Protein AF-A0A2W1EZC0-F1 (afdb_monomer)

Structure (mmCIF, N/CA/C/O backbone):
data_AF-A0A2W1EZC0-F1
#
_entry.id   AF-A0A2W1EZC0-F1
#
loop_
_atom_site.group_PDB
_atom_site.id
_atom_site.type_symbol
_atom_site.label_atom_id
_atom_site.label_alt_id
_atom_site.label_comp_id
_atom_site.label_asym_id
_atom_site.label_entity_id
_atom_site.label_seq_id
_atom_site.pdbx_PDB_ins_code
_atom_site.Cartn_x
_atom_site.Cartn_y
_atom_site.Cartn_z
_atom_site.occupancy
_atom_site.B_iso_or_equiv
_atom_site.auth_seq_id
_atom_site.auth_comp_id
_atom_site.auth_asym_id
_atom_site.auth_atom_id
_atom_site.pdbx_PDB_model_num
ATOM 1 N N . MET A 1 1 ? 3.014 -3.487 36.421 1.00 43.81 1 MET A N 1
ATOM 2 C CA . MET A 1 1 ? 2.808 -4.160 35.120 1.00 43.81 1 MET A CA 1
ATOM 3 C C . MET A 1 1 ? 3.399 -3.249 34.059 1.00 43.81 1 MET A C 1
ATOM 5 O O . MET A 1 1 ? 2.856 -2.177 33.832 1.00 43.81 1 MET A O 1
ATOM 9 N N . SER A 1 2 ? 4.575 -3.589 33.535 1.00 44.00 2 SER A N 1
ATOM 10 C CA . SER A 1 2 ? 5.331 -2.727 32.620 1.00 44.00 2 SER A CA 1
ATOM 11 C C . SER A 1 2 ? 4.785 -2.866 31.203 1.00 44.00 2 SER A C 1
ATOM 13 O O . SER A 1 2 ? 4.915 -3.921 30.587 1.00 44.00 2 SER A O 1
ATOM 15 N N . SER A 1 3 ? 4.152 -1.811 30.695 1.00 49.56 3 SER A N 1
ATOM 16 C CA . SER A 1 3 ? 3.693 -1.729 29.310 1.00 49.56 3 SER A CA 1
ATOM 17 C C . SER A 1 3 ? 4.902 -1.569 28.389 1.00 49.56 3 SER A C 1
ATOM 19 O O . SER A 1 3 ? 5.465 -0.482 28.273 1.00 49.56 3 SER A O 1
ATOM 21 N N . ALA A 1 4 ? 5.329 -2.660 27.755 1.00 53.84 4 ALA A N 1
ATOM 22 C CA . ALA A 1 4 ? 6.331 -2.616 26.700 1.00 53.84 4 ALA A CA 1
ATOM 23 C C . ALA A 1 4 ? 5.725 -1.919 25.471 1.00 53.84 4 ALA A C 1
ATOM 25 O O . ALA A 1 4 ? 4.891 -2.488 24.767 1.00 53.84 4 ALA A O 1
ATOM 26 N N . SER A 1 5 ? 6.118 -0.665 25.244 1.00 57.50 5 SER A N 1
ATOM 27 C CA . SER A 1 5 ? 5.831 0.050 24.001 1.00 57.50 5 SER A CA 1
ATOM 28 C C . SER A 1 5 ? 6.547 -0.670 22.858 1.00 57.50 5 SER A C 1
ATOM 30 O O . SER A 1 5 ? 7.768 -0.830 22.892 1.00 57.50 5 SER A O 1
ATOM 32 N N . ALA A 1 6 ? 5.788 -1.160 21.878 1.00 62.34 6 ALA A N 1
ATOM 33 C CA . ALA A 1 6 ? 6.354 -1.780 20.688 1.00 62.34 6 ALA A CA 1
ATOM 34 C C . ALA A 1 6 ? 7.200 -0.743 19.921 1.00 62.34 6 ALA A C 1
ATOM 36 O O . ALA A 1 6 ? 6.764 0.403 19.779 1.00 62.34 6 ALA A O 1
ATOM 37 N N . PRO A 1 7 ? 8.394 -1.106 19.420 1.00 60.81 7 PRO A N 1
ATOM 38 C CA . PRO A 1 7 ? 9.207 -0.182 18.643 1.00 60.81 7 PRO A CA 1
ATOM 39 C C . PRO A 1 7 ? 8.463 0.208 17.352 1.00 60.81 7 PRO A C 1
ATOM 41 O O . PRO A 1 7 ? 7.798 -0.647 16.755 1.00 60.81 7 PRO A O 1
ATOM 44 N N . PRO A 1 8 ? 8.561 1.471 16.892 1.00 61.19 8 PRO A N 1
ATOM 45 C CA . PRO A 1 8 ? 8.001 1.855 15.604 1.00 61.19 8 PRO A CA 1
ATOM 46 C C . PRO A 1 8 ? 8.673 1.028 14.493 1.00 61.19 8 PRO A C 1
ATOM 48 O O . PRO A 1 8 ? 9.894 0.838 14.529 1.00 61.19 8 PRO A O 1
ATOM 51 N N . PRO A 1 9 ? 7.913 0.510 13.510 1.00 54.91 9 PRO A N 1
ATOM 52 C CA . PRO A 1 9 ? 8.495 -0.252 12.417 1.00 54.91 9 PRO A CA 1
ATOM 53 C C . PRO A 1 9 ? 9.412 0.662 11.604 1.00 54.91 9 PRO A C 1
ATOM 55 O O . PRO A 1 9 ? 9.029 1.764 11.212 1.00 54.91 9 PRO A O 1
ATOM 58 N N . ALA A 1 10 ? 10.639 0.198 11.372 1.00 56.44 10 ALA A N 1
ATOM 59 C CA . ALA A 1 10 ? 11.629 0.911 10.583 1.00 56.44 10 ALA A CA 1
ATOM 60 C C . ALA A 1 10 ? 11.060 1.230 9.193 1.00 56.44 10 ALA A C 1
ATOM 62 O O . ALA A 1 10 ? 10.743 0.325 8.417 1.00 56.44 10 ALA A O 1
ATOM 63 N N . SER A 1 11 ? 10.947 2.521 8.875 1.00 58.59 11 SER A N 1
ATOM 64 C CA . SER A 1 11 ? 10.698 2.988 7.514 1.00 58.59 11 SER A CA 1
ATOM 65 C C . SER A 1 11 ? 11.720 2.340 6.575 1.00 58.59 11 SER A C 1
ATOM 67 O O . SER A 1 11 ? 12.903 2.289 6.929 1.00 58.59 11 SER A O 1
ATOM 69 N N . PRO A 1 12 ? 11.319 1.845 5.389 1.00 55.72 12 PRO A N 1
ATOM 70 C CA . PRO A 1 12 ? 12.275 1.296 4.442 1.00 55.72 12 PRO A CA 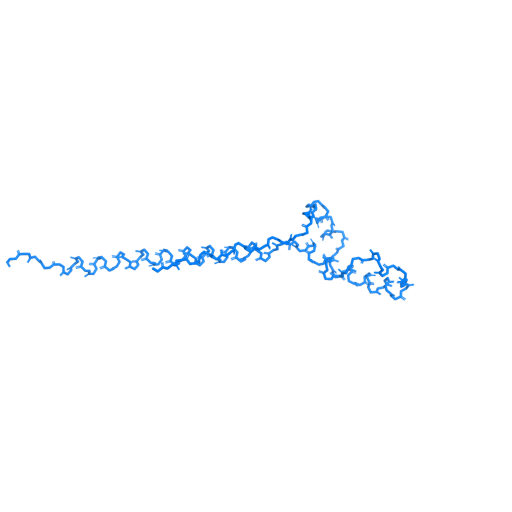1
ATOM 71 C C . PRO A 1 12 ? 13.301 2.385 4.127 1.00 55.72 12 PRO A C 1
ATOM 73 O O . PRO A 1 12 ? 12.963 3.441 3.601 1.00 55.72 12 PRO A O 1
ATOM 76 N N . SER A 1 13 ? 14.557 2.123 4.479 1.00 53.59 13 SER A N 1
ATOM 77 C CA . SER A 1 13 ? 15.722 3.012 4.399 1.00 53.59 13 SER A CA 1
ATOM 78 C C . SER A 1 13 ? 16.178 3.318 2.961 1.00 53.59 13 SER A C 1
ATOM 80 O O . SER A 1 13 ? 17.354 3.559 2.690 1.00 53.59 13 SER A O 1
ATOM 82 N N . GLY A 1 14 ? 15.247 3.304 2.008 1.00 60.06 14 GLY A N 1
ATOM 83 C CA . GLY A 1 14 ? 15.461 3.751 0.642 1.00 60.06 14 GLY A CA 1
ATOM 84 C C . GLY A 1 14 ? 15.124 5.230 0.515 1.00 60.06 14 GLY A C 1
ATOM 85 O O . GLY A 1 14 ? 14.132 5.693 1.074 1.00 60.06 14 GLY A O 1
ATOM 86 N N . LYS A 1 15 ? 15.936 5.970 -0.248 1.00 66.50 15 LYS A N 1
ATOM 87 C CA . LYS A 1 15 ? 15.627 7.353 -0.638 1.00 66.50 15 LYS A CA 1
ATOM 88 C C . LYS A 1 15 ? 14.167 7.428 -1.113 1.00 66.50 15 LYS A C 1
ATOM 90 O O . LYS A 1 15 ? 13.782 6.575 -1.922 1.00 66.50 15 LYS A O 1
ATOM 95 N N . PRO A 1 16 ? 13.365 8.396 -0.634 1.00 63.03 16 PRO A N 1
ATOM 96 C CA . PRO A 1 16 ? 11.996 8.560 -1.099 1.00 63.03 16 PRO A CA 1
ATOM 97 C C . PRO A 1 16 ? 12.030 8.722 -2.618 1.00 63.03 16 PRO A C 1
ATOM 99 O O . PRO A 1 16 ? 12.666 9.630 -3.147 1.00 63.03 16 PRO A O 1
ATOM 102 N N . ILE A 1 17 ? 11.428 7.764 -3.320 1.00 68.25 17 ILE A N 1
ATOM 103 C CA . ILE A 1 17 ? 11.318 7.815 -4.775 1.00 68.25 17 ILE A CA 1
ATOM 104 C C . ILE A 1 17 ? 10.342 8.934 -5.113 1.00 68.25 17 ILE A C 1
ATOM 106 O O . ILE A 1 17 ? 9.252 8.984 -4.541 1.00 68.25 17 ILE A O 1
ATOM 110 N N . ASP A 1 18 ? 10.747 9.796 -6.040 1.00 78.06 18 ASP A N 1
ATOM 111 C CA . ASP A 1 18 ? 9.955 10.929 -6.500 1.00 78.06 18 ASP A CA 1
ATOM 112 C C . ASP A 1 18 ? 8.548 10.461 -6.942 1.00 78.06 18 ASP A C 1
ATOM 114 O O . ASP A 1 18 ? 8.437 9.534 -7.758 1.00 78.06 18 ASP A O 1
ATOM 118 N N . PRO A 1 19 ? 7.459 11.037 -6.395 1.00 75.06 19 PRO A N 1
ATOM 119 C CA . PRO A 1 19 ? 6.093 10.669 -6.761 1.00 75.06 19 PRO A CA 1
ATOM 120 C C . PRO A 1 19 ? 5.801 10.842 -8.256 1.00 75.06 19 PRO A C 1
ATOM 122 O O . PRO A 1 19 ? 5.036 10.048 -8.810 1.00 75.06 19 PRO A O 1
ATOM 125 N N . ILE A 1 20 ? 6.426 11.818 -8.926 1.00 75.06 20 ILE A N 1
ATOM 126 C CA . ILE A 1 20 ? 6.255 12.019 -10.372 1.00 75.06 20 ILE A CA 1
ATOM 127 C C . ILE A 1 20 ? 6.897 10.862 -11.133 1.00 75.06 20 ILE A C 1
ATOM 129 O O . ILE A 1 20 ? 6.266 10.284 -12.015 1.00 75.06 20 ILE A O 1
ATOM 133 N N . LEU A 1 21 ? 8.111 10.465 -10.744 1.00 74.44 21 LEU A N 1
ATOM 134 C CA . LEU A 1 21 ? 8.798 9.318 -11.333 1.00 74.44 21 LEU A CA 1
ATOM 135 C C . LEU A 1 21 ? 8.017 8.022 -11.096 1.00 74.44 21 LEU A C 1
ATOM 137 O O . LEU A 1 21 ? 7.872 7.221 -12.012 1.00 74.44 21 LEU A O 1
ATOM 141 N N . ARG A 1 22 ? 7.446 7.825 -9.904 1.00 71.25 22 ARG A N 1
ATOM 142 C CA . ARG A 1 22 ? 6.584 6.667 -9.621 1.00 71.25 22 ARG A CA 1
ATOM 143 C C . ARG A 1 22 ? 5.337 6.649 -10.508 1.00 71.25 22 ARG A C 1
ATOM 145 O O . ARG A 1 22 ? 5.017 5.600 -11.063 1.00 71.25 22 ARG A O 1
ATOM 152 N N . ASN A 1 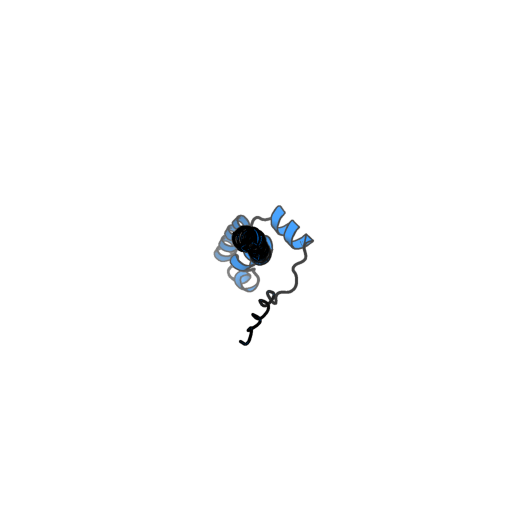23 ? 4.646 7.781 -10.649 1.00 78.12 23 ASN A N 1
ATOM 153 C CA . ASN A 1 23 ? 3.471 7.879 -11.515 1.00 78.12 23 ASN A CA 1
ATOM 154 C C . ASN A 1 23 ? 3.845 7.658 -12.980 1.00 78.12 23 ASN A C 1
ATOM 156 O O . ASN A 1 23 ? 3.196 6.868 -13.658 1.00 78.12 23 ASN A O 1
ATOM 160 N N . ALA A 1 24 ? 4.924 8.279 -13.452 1.00 77.31 24 ALA A N 1
ATOM 161 C CA . ALA A 1 24 ? 5.435 8.066 -14.798 1.00 77.31 24 ALA A CA 1
ATOM 162 C C . ALA A 1 24 ? 5.751 6.585 -15.036 1.00 77.31 24 ALA A C 1
ATOM 164 O O . ALA A 1 24 ? 5.290 6.030 -16.025 1.00 77.31 24 ALA A O 1
ATOM 165 N N . LEU A 1 25 ? 6.439 5.907 -14.111 1.00 73.06 25 LEU A N 1
ATOM 166 C CA . LEU A 1 25 ? 6.687 4.465 -14.210 1.00 73.06 25 LEU A CA 1
ATOM 167 C C . LEU A 1 25 ? 5.379 3.668 -14.257 1.00 73.06 25 LEU A C 1
ATOM 169 O O . LEU A 1 25 ? 5.237 2.800 -15.107 1.00 73.06 25 LEU A O 1
ATOM 173 N N . ARG A 1 26 ? 4.397 3.996 -13.410 1.00 72.94 26 ARG A N 1
ATOM 174 C CA . ARG A 1 26 ? 3.092 3.318 -13.386 1.00 72.94 26 ARG A CA 1
ATOM 175 C C . ARG A 1 26 ? 2.310 3.462 -14.697 1.00 72.94 26 ARG A C 1
ATOM 177 O O . ARG A 1 26 ? 1.602 2.527 -15.059 1.00 72.94 26 ARG A O 1
ATOM 184 N N . TYR A 1 27 ? 2.424 4.602 -15.379 1.00 75.38 27 TYR A N 1
ATOM 185 C CA . TYR A 1 27 ? 1.673 4.889 -16.607 1.00 75.38 27 TYR A CA 1
ATOM 186 C C . TYR A 1 27 ? 2.438 4.593 -17.904 1.00 75.38 27 TYR A C 1
ATOM 188 O O . TYR A 1 27 ? 1.799 4.366 -18.925 1.00 75.38 27 TYR A O 1
ATOM 196 N N . THR A 1 28 ? 3.775 4.587 -17.892 1.00 81.69 28 THR A N 1
ATOM 197 C CA . THR A 1 28 ? 4.590 4.356 -19.101 1.00 81.69 28 THR A CA 1
ATOM 198 C C . THR A 1 28 ? 4.985 2.898 -19.295 1.00 81.69 28 THR A C 1
ATOM 200 O O . THR A 1 28 ? 5.003 2.442 -20.433 1.00 81.69 28 THR A O 1
ATOM 203 N N . ILE A 1 29 ? 5.308 2.168 -18.218 1.00 78.75 29 ILE A N 1
ATOM 204 C CA . ILE A 1 29 ? 5.703 0.754 -18.280 1.00 78.75 29 ILE A CA 1
ATOM 205 C C . ILE A 1 29 ? 5.168 0.018 -17.051 1.00 78.75 29 ILE A C 1
ATOM 207 O O . ILE A 1 29 ? 5.665 0.174 -15.927 1.00 78.75 29 ILE A O 1
ATOM 211 N N . SER A 1 30 ? 4.208 -0.877 -17.279 1.00 80.06 30 SER A N 1
ATOM 212 C CA . SER A 1 30 ? 3.690 -1.750 -16.229 1.00 80.06 30 SER A CA 1
ATOM 213 C C . SER A 1 30 ? 4.787 -2.677 -15.686 1.00 80.06 30 SER A C 1
ATOM 215 O O . SER A 1 30 ? 5.693 -3.104 -16.404 1.00 80.06 30 SER A O 1
ATOM 217 N N . ALA A 1 31 ? 4.701 -3.064 -14.410 1.00 79.88 31 ALA A N 1
ATOM 218 C CA . ALA A 1 31 ? 5.676 -3.964 -13.780 1.00 79.88 31 ALA A CA 1
ATOM 219 C C . ALA A 1 31 ? 5.834 -5.303 -14.528 1.00 79.88 31 ALA A C 1
ATOM 221 O O . ALA A 1 31 ? 6.925 -5.879 -14.562 1.00 79.88 31 ALA A O 1
ATOM 222 N N . LYS A 1 32 ? 4.760 -5.783 -15.169 1.00 79.94 32 LYS A N 1
ATOM 223 C CA . LYS A 1 32 ? 4.772 -7.003 -15.993 1.00 79.94 32 LYS A CA 1
ATOM 224 C C . LYS A 1 32 ? 5.523 -6.818 -17.308 1.00 79.94 32 LYS A C 1
ATOM 226 O O . LYS A 1 32 ? 6.274 -7.701 -17.711 1.00 79.94 32 LYS A O 1
ATOM 231 N N . GLU A 1 33 ? 5.377 -5.660 -17.933 1.00 82.56 33 GLU A N 1
ATOM 232 C CA . GLU A 1 33 ? 6.079 -5.315 -19.171 1.00 82.56 33 GLU A CA 1
ATOM 233 C C . GLU A 1 33 ? 7.573 -5.131 -18.905 1.00 82.56 33 GLU A C 1
ATOM 235 O O . GLU A 1 33 ? 8.405 -5.654 -19.648 1.00 82.56 33 GLU A O 1
ATOM 240 N N . TYR A 1 34 ? 7.929 -4.502 -17.779 1.00 84.31 34 TYR A N 1
ATOM 241 C CA . TYR A 1 34 ? 9.321 -4.423 -17.342 1.00 84.31 34 TYR A CA 1
ATOM 242 C C . TYR A 1 34 ? 9.933 -5.808 -17.114 1.00 84.31 34 TYR A C 1
ATOM 244 O O . TYR A 1 34 ? 11.084 -6.042 -17.474 1.00 84.31 34 TYR A O 1
ATOM 252 N N . GLN A 1 35 ? 9.178 -6.745 -16.531 1.00 86.12 35 GLN A N 1
ATOM 253 C CA . GLN A 1 35 ? 9.652 -8.110 -16.313 1.00 86.12 35 GLN A CA 1
ATOM 254 C C . GLN A 1 35 ? 10.009 -8.804 -17.636 1.00 86.12 35 GLN A C 1
ATOM 256 O O . GLN A 1 35 ? 11.071 -9.425 -17.725 1.00 86.12 35 GLN A O 1
ATOM 261 N N . LEU A 1 36 ? 9.160 -8.666 -18.658 1.00 89.31 36 LEU A N 1
ATOM 262 C CA . LEU A 1 36 ? 9.414 -9.212 -19.994 1.00 89.31 36 LEU A CA 1
ATOM 263 C C . LEU A 1 36 ? 10.622 -8.538 -20.654 1.00 89.31 36 LEU A C 1
ATOM 265 O O . LEU A 1 36 ? 11.512 -9.222 -21.159 1.00 89.31 36 LEU A O 1
ATOM 269 N N . LEU A 1 37 ? 10.707 -7.208 -20.580 1.00 87.62 37 LEU A N 1
ATOM 270 C CA . LEU A 1 37 ? 11.840 -6.453 -21.113 1.00 87.62 37 LEU A CA 1
ATOM 271 C C . LEU A 1 37 ? 13.155 -6.841 -20.427 1.00 87.62 37 LEU A C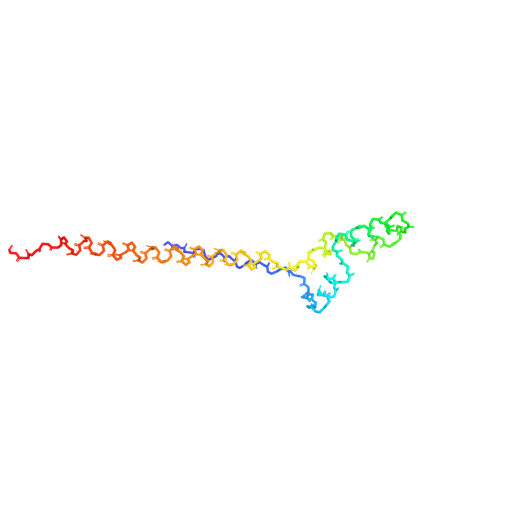 1
ATOM 273 O O . LEU A 1 37 ? 14.178 -7.000 -21.085 1.00 87.62 37 LEU A O 1
ATOM 277 N N . HIS A 1 38 ? 13.136 -7.033 -19.110 1.00 86.69 38 HIS A N 1
ATOM 278 C CA . HIS A 1 38 ? 14.300 -7.455 -18.339 1.00 86.69 38 HIS A CA 1
ATOM 279 C C . HIS A 1 38 ? 14.773 -8.855 -18.751 1.00 86.69 38 HIS A C 1
ATOM 281 O O . HIS A 1 38 ? 15.972 -9.069 -18.929 1.00 86.69 38 HIS A O 1
ATOM 287 N N . GLN A 1 39 ? 13.842 -9.795 -18.950 1.00 87.56 39 GLN A N 1
ATOM 288 C CA . GLN A 1 39 ? 14.156 -11.134 -19.460 1.00 87.56 39 GLN A CA 1
ATOM 289 C C . GLN A 1 39 ? 14.751 -11.075 -20.871 1.00 87.56 39 GLN A C 1
ATOM 291 O O . GLN A 1 39 ? 15.766 -11.718 -21.133 1.00 87.56 39 GLN A O 1
ATOM 296 N N . TYR A 1 40 ? 14.178 -10.248 -21.743 1.00 88.62 40 TYR A N 1
ATOM 297 C CA . TYR A 1 40 ? 14.671 -10.047 -23.102 1.00 88.62 40 TYR A CA 1
ATOM 298 C C . TYR A 1 40 ? 16.059 -9.379 -23.148 1.00 88.62 40 TYR A C 1
ATOM 300 O O . TYR A 1 40 ? 16.930 -9.752 -23.937 1.00 88.62 40 TYR A O 1
ATOM 308 N N . LEU A 1 41 ? 16.312 -8.410 -22.265 1.00 87.31 41 LEU A N 1
ATOM 309 C CA . LEU A 1 41 ? 17.623 -7.775 -22.130 1.00 87.31 41 LEU A CA 1
ATOM 310 C C . LEU A 1 41 ? 18.675 -8.758 -21.613 1.00 87.31 41 LEU A C 1
ATOM 312 O O . LEU A 1 41 ? 19.804 -8.744 -22.096 1.00 87.31 41 LEU A O 1
ATOM 316 N N . LEU A 1 42 ? 18.314 -9.637 -20.678 1.00 85.69 42 LEU A N 1
ATOM 317 C CA . LEU A 1 42 ? 19.201 -10.695 -20.195 1.00 85.69 42 LEU A CA 1
ATOM 318 C C . LEU A 1 42 ? 19.547 -11.705 -21.291 1.00 85.69 42 LEU A C 1
ATOM 320 O O . LEU A 1 42 ? 20.702 -12.124 -21.367 1.00 85.69 42 LEU A O 1
ATOM 324 N N . SER A 1 43 ? 18.578 -12.080 -22.131 1.00 87.00 43 SER A N 1
ATOM 325 C CA . SER A 1 43 ? 18.808 -13.041 -23.213 1.00 87.00 43 SER A CA 1
ATOM 326 C C . SER A 1 43 ? 19.656 -12.460 -24.344 1.00 87.00 43 SER A C 1
ATOM 328 O O . SER A 1 43 ? 20.415 -13.195 -24.967 1.00 87.00 43 SER A O 1
ATOM 330 N N . ARG A 1 44 ? 19.544 -11.152 -24.618 1.00 86.25 44 ARG A N 1
ATOM 331 C CA . ARG A 1 44 ? 20.210 -10.511 -25.764 1.00 86.25 44 ARG A CA 1
ATOM 332 C C . ARG A 1 44 ? 21.498 -9.762 -25.408 1.00 86.25 44 ARG A C 1
ATOM 334 O O . ARG A 1 44 ? 22.382 -9.653 -26.250 1.00 86.25 44 ARG A O 1
ATOM 341 N N . ALA A 1 45 ? 21.619 -9.238 -24.189 1.00 83.56 45 ALA A N 1
ATOM 342 C CA . ALA A 1 45 ? 22.737 -8.395 -23.769 1.00 83.56 45 ALA A CA 1
ATOM 343 C C . ALA A 1 45 ? 23.117 -8.634 -22.289 1.00 83.56 45 ALA A C 1
ATOM 345 O O . ALA A 1 45 ? 22.767 -7.839 -21.407 1.00 83.56 45 ALA A O 1
ATOM 346 N N . PRO A 1 46 ? 23.913 -9.678 -21.982 1.00 77.00 46 PRO A N 1
ATOM 347 C CA . PRO A 1 46 ? 24.272 -10.024 -20.602 1.00 77.00 46 PRO A CA 1
ATOM 348 C C . PRO A 1 46 ? 25.109 -8.943 -19.893 1.00 77.00 46 PRO A C 1
ATOM 350 O O . PRO A 1 46 ? 25.128 -8.877 -18.663 1.00 77.00 46 PRO A O 1
ATOM 353 N N . VAL A 1 47 ? 25.754 -8.046 -20.648 1.00 81.62 47 VAL A N 1
ATOM 354 C CA . VAL A 1 47 ? 26.537 -6.910 -20.124 1.00 81.62 47 VAL A CA 1
ATOM 355 C C . VAL A 1 47 ? 25.661 -5.920 -19.336 1.00 81.62 47 VAL A C 1
ATOM 357 O O . VAL A 1 47 ? 26.131 -5.281 -18.394 1.00 81.62 47 VAL A O 1
ATOM 360 N N . VAL A 1 48 ? 24.365 -5.828 -19.654 1.00 77.62 48 VAL A N 1
ATOM 361 C CA . VAL A 1 48 ? 23.431 -4.869 -19.034 1.00 77.62 48 VAL A CA 1
ATOM 362 C C . VAL A 1 48 ? 22.929 -5.345 -17.663 1.00 77.62 48 VAL A C 1
ATOM 364 O O . VAL A 1 48 ? 22.435 -4.540 -16.872 1.00 77.62 48 VAL A O 1
ATOM 367 N N . LYS A 1 49 ? 23.153 -6.619 -17.307 1.00 76.38 49 LYS A N 1
ATOM 368 C CA . LYS A 1 49 ? 22.706 -7.228 -16.040 1.00 76.38 49 LYS A CA 1
ATOM 369 C C . LYS A 1 49 ? 23.153 -6.451 -14.797 1.00 76.38 49 LYS A C 1
ATOM 371 O O . LYS A 1 49 ? 22.420 -6.384 -13.817 1.00 76.38 49 LYS A O 1
ATOM 376 N N . LYS A 1 50 ? 24.344 -5.840 -14.838 1.00 76.38 50 LYS A N 1
ATOM 377 C CA . LYS A 1 50 ? 24.894 -5.055 -13.718 1.00 76.38 50 LYS A CA 1
ATOM 378 C C . LYS A 1 50 ? 24.238 -3.677 -13.554 1.00 76.38 50 LYS A C 1
ATOM 380 O O . LYS A 1 50 ? 24.322 -3.104 -12.474 1.00 76.38 50 LYS A O 1
ATOM 385 N N . ARG A 1 51 ? 23.618 -3.138 -14.610 1.00 78.69 51 ARG A N 1
ATOM 386 C CA . ARG A 1 51 ? 22.995 -1.800 -14.624 1.00 78.69 51 ARG A CA 1
ATOM 387 C C . ARG A 1 51 ? 21.467 -1.847 -14.531 1.00 78.69 51 ARG A C 1
ATOM 389 O O . ARG A 1 51 ? 20.855 -0.848 -14.174 1.00 78.69 51 ARG A O 1
ATOM 396 N N . SER A 1 52 ? 20.846 -2.984 -14.842 1.00 81.94 52 SER A N 1
ATOM 397 C CA . SER A 1 52 ? 19.391 -3.151 -14.784 1.00 81.94 52 SER A CA 1
ATOM 398 C C . SER A 1 52 ? 18.861 -3.261 -13.351 1.00 81.94 52 SER A C 1
ATOM 400 O O . SER A 1 52 ? 19.449 -3.947 -12.513 1.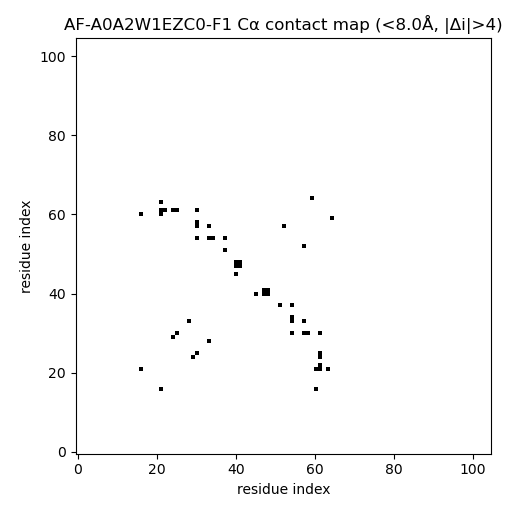00 81.94 52 SER A O 1
ATOM 402 N N . ILE A 1 53 ? 17.699 -2.659 -13.092 1.00 81.88 53 ILE A N 1
ATOM 403 C CA . ILE A 1 53 ? 16.966 -2.823 -11.834 1.00 81.88 53 ILE A CA 1
ATOM 404 C C . ILE A 1 53 ? 16.361 -4.232 -11.797 1.00 81.88 53 ILE A C 1
ATOM 406 O O . ILE A 1 53 ? 15.809 -4.724 -12.776 1.00 81.88 53 ILE A O 1
ATOM 410 N N . HIS A 1 54 ? 16.457 -4.909 -10.655 1.00 84.88 54 HIS A N 1
ATOM 411 C CA . HIS A 1 54 ? 15.824 -6.215 -10.497 1.00 84.88 54 HIS A CA 1
ATOM 412 C C . HIS A 1 54 ? 14.287 -6.071 -10.559 1.00 84.88 54 HIS A C 1
ATOM 414 O O . HIS A 1 54 ? 13.752 -5.194 -9.877 1.00 84.88 54 HIS A O 1
ATOM 420 N N . PRO A 1 55 ? 13.543 -6.941 -11.267 1.00 83.44 55 PRO A N 1
ATOM 421 C CA . PRO A 1 55 ? 12.095 -6.792 -11.457 1.00 83.44 55 PRO A CA 1
ATOM 422 C C . PRO A 1 55 ? 11.308 -6.717 -10.139 1.00 83.44 55 PRO A C 1
ATOM 424 O O . PRO A 1 55 ? 10.402 -5.904 -10.016 1.00 83.44 55 PRO A O 1
ATOM 427 N N . LYS A 1 56 ? 11.715 -7.465 -9.100 1.00 81.06 56 LYS A N 1
ATOM 428 C CA . LYS A 1 56 ? 11.125 -7.336 -7.747 1.00 81.06 56 LYS A CA 1
ATOM 429 C C . LYS A 1 56 ? 11.295 -5.937 -7.135 1.00 81.06 56 LYS A C 1
ATOM 431 O O . LYS A 1 56 ? 10.403 -5.463 -6.443 1.00 81.06 56 LYS A O 1
ATOM 436 N N . ARG A 1 57 ? 12.438 -5.279 -7.372 1.00 80.25 57 ARG A N 1
ATOM 437 C CA . ARG A 1 57 ? 12.660 -3.896 -6.923 1.00 80.25 57 ARG A CA 1
ATOM 438 C C . ARG A 1 57 ? 11.830 -2.919 -7.750 1.00 80.25 57 ARG A C 1
ATOM 440 O O . ARG A 1 57 ? 11.277 -1.997 -7.173 1.00 80.25 57 ARG A O 1
ATOM 447 N N . TYR A 1 58 ? 11.711 -3.138 -9.060 1.00 82.00 58 TYR A N 1
ATOM 448 C CA . TYR A 1 58 ? 10.855 -2.322 -9.925 1.00 82.00 58 TYR A CA 1
ATOM 449 C C . TYR A 1 58 ? 9.383 -2.380 -9.489 1.00 82.00 58 TYR A C 1
ATOM 451 O O . TYR A 1 58 ? 8.755 -1.340 -9.327 1.00 82.00 58 TYR A O 1
ATOM 459 N N . ASP A 1 59 ? 8.861 -3.578 -9.210 1.00 80.56 59 ASP A N 1
ATOM 460 C CA . ASP A 1 59 ? 7.482 -3.768 -8.740 1.00 80.56 59 ASP A CA 1
ATOM 461 C C . ASP A 1 59 ? 7.237 -3.063 -7.393 1.00 80.56 59 ASP A C 1
ATOM 463 O O . ASP A 1 59 ? 6.252 -2.348 -7.228 1.00 80.56 59 ASP A O 1
ATOM 467 N N . ALA A 1 60 ? 8.190 -3.152 -6.457 1.00 77.94 60 ALA A N 1
ATOM 468 C CA . ALA A 1 60 ? 8.119 -2.427 -5.186 1.00 77.94 60 ALA A CA 1
ATOM 469 C C . ALA A 1 60 ? 8.133 -0.894 -5.362 1.00 77.94 60 ALA A C 1
ATOM 471 O O . ALA A 1 60 ? 7.431 -0.175 -4.652 1.00 77.94 60 ALA A O 1
ATOM 472 N N . ILE A 1 61 ? 8.906 -0.378 -6.323 1.00 76.38 61 ILE A N 1
ATOM 473 C CA . ILE A 1 61 ? 8.954 1.055 -6.648 1.00 76.38 61 ILE A CA 1
ATOM 474 C C . ILE A 1 61 ? 7.621 1.522 -7.250 1.00 76.38 61 ILE A C 1
ATOM 476 O O . ILE A 1 61 ? 7.118 2.580 -6.859 1.00 76.38 61 ILE A O 1
ATOM 480 N N . ALA A 1 62 ? 7.063 0.727 -8.169 1.00 76.06 62 ALA A N 1
ATOM 481 C CA . ALA A 1 62 ? 5.831 1.021 -8.896 1.00 76.06 62 ALA A CA 1
ATOM 482 C C . ALA A 1 62 ? 4.576 0.932 -8.008 1.00 76.06 62 ALA A C 1
ATOM 484 O O . ALA A 1 62 ? 3.702 1.795 -8.104 1.00 76.06 62 ALA A O 1
ATOM 485 N N . LYS A 1 63 ? 4.493 -0.069 -7.117 1.00 74.94 63 LYS A N 1
ATOM 486 C CA . LYS A 1 63 ? 3.413 -0.181 -6.118 1.00 74.94 63 LYS A CA 1
ATOM 487 C C . LYS A 1 63 ? 3.521 0.864 -5.012 1.00 74.94 63 LYS A C 1
ATOM 489 O O . LYS A 1 63 ? 2.502 1.369 -4.556 1.00 74.94 63 LYS A O 1
ATOM 494 N N . GLY A 1 64 ? 4.739 1.228 -4.614 1.00 68.69 64 GLY A N 1
ATOM 495 C CA . GLY A 1 64 ? 4.955 2.096 -3.460 1.00 68.69 64 GLY A CA 1
ATOM 496 C C . GLY A 1 64 ? 4.710 1.381 -2.118 1.00 68.69 64 GLY A C 1
ATOM 497 O O . GLY A 1 64 ? 4.445 0.179 -2.092 1.00 68.69 64 GLY A O 1
ATOM 498 N N . PRO A 1 65 ? 4.848 2.097 -0.986 1.00 65.75 65 PRO A N 1
ATOM 499 C CA . PRO A 1 65 ? 4.765 1.537 0.367 1.00 65.75 65 PRO A CA 1
ATOM 500 C C . PRO A 1 65 ? 3.304 1.301 0.798 1.00 65.75 65 PRO A C 1
ATOM 502 O O . PRO A 1 65 ? 2.815 1.928 1.735 1.00 65.75 65 PRO A O 1
ATOM 505 N N . ASP A 1 66 ? 2.582 0.436 0.088 1.00 64.25 66 ASP A N 1
ATOM 506 C CA . ASP A 1 66 ? 1.131 0.272 0.267 1.00 64.25 66 ASP A CA 1
ATOM 507 C C . ASP A 1 66 ? 0.776 -0.554 1.525 1.00 64.25 66 ASP A C 1
ATOM 509 O O . ASP A 1 66 ? -0.228 -0.308 2.195 1.00 64.25 66 ASP A O 1
ATOM 513 N N . ASP A 1 67 ? 1.663 -1.463 1.943 1.00 68.56 67 ASP A N 1
ATOM 514 C CA . ASP A 1 67 ? 1.402 -2.368 3.072 1.00 68.56 67 ASP A CA 1
ATOM 515 C C . ASP A 1 67 ? 1.287 -1.642 4.426 1.00 68.56 67 ASP A C 1
ATOM 517 O O . ASP A 1 67 ? 0.521 -2.067 5.294 1.00 68.56 67 ASP A O 1
ATOM 521 N N . TYR A 1 68 ? 2.000 -0.524 4.618 1.00 69.62 68 TYR A N 1
ATOM 522 C CA . TYR A 1 68 ? 1.962 0.242 5.872 1.00 69.62 68 TYR A CA 1
ATOM 523 C C . TYR A 1 68 ? 0.620 0.947 6.066 1.00 69.62 68 TYR A C 1
ATOM 525 O O . TYR A 1 68 ? 0.022 0.863 7.139 1.00 69.62 68 TYR A O 1
ATOM 533 N N . ASN A 1 69 ? 0.118 1.598 5.014 1.00 80.31 69 ASN A N 1
ATOM 534 C CA . ASN A 1 69 ? -1.156 2.306 5.074 1.00 80.31 69 ASN A CA 1
ATOM 535 C C . ASN A 1 69 ? -2.298 1.313 5.304 1.00 80.31 69 ASN A C 1
ATOM 537 O O . ASN A 1 69 ? -3.107 1.513 6.207 1.00 80.31 69 ASN A O 1
ATOM 541 N N . VAL A 1 70 ? -2.321 0.193 4.572 1.00 84.44 70 VAL A N 1
ATOM 542 C CA . VAL A 1 70 ? -3.350 -0.846 4.742 1.00 84.44 70 VAL A CA 1
ATOM 543 C C . VAL A 1 70 ? -3.306 -1.456 6.148 1.00 84.44 70 VAL A C 1
ATOM 545 O O . VAL A 1 70 ? -4.354 -1.637 6.776 1.00 84.44 70 VAL A O 1
ATOM 548 N N . ALA A 1 71 ? -2.114 -1.740 6.682 1.00 82.69 71 ALA A N 1
ATOM 549 C CA . ALA A 1 71 ? -1.966 -2.244 8.046 1.00 82.69 71 ALA A CA 1
ATOM 550 C C . ALA A 1 71 ? -2.438 -1.222 9.094 1.00 82.69 71 ALA A C 1
ATOM 552 O O . ALA A 1 71 ? -3.178 -1.589 10.010 1.00 82.69 71 ALA A O 1
ATOM 553 N N . ALA A 1 72 ? -2.074 0.054 8.934 1.00 88.12 72 ALA A N 1
ATOM 554 C CA . ALA A 1 72 ? -2.477 1.137 9.826 1.00 88.12 72 ALA A CA 1
ATOM 555 C C . ALA A 1 72 ? -3.998 1.349 9.817 1.00 88.12 72 ALA A C 1
ATOM 557 O O . ALA A 1 72 ? -4.609 1.419 10.883 1.00 88.12 72 ALA A O 1
ATOM 558 N N . PHE A 1 73 ? -4.630 1.354 8.639 1.00 91.25 73 PHE A N 1
ATOM 559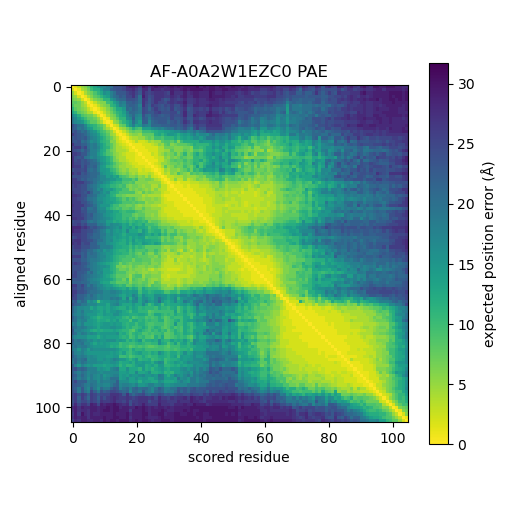 C CA . PHE A 1 73 ? -6.086 1.459 8.518 1.00 91.25 73 PHE A CA 1
ATOM 560 C C . PHE A 1 73 ? -6.799 0.293 9.204 1.00 91.25 73 PHE A C 1
ATOM 562 O O . PHE A 1 73 ? -7.748 0.507 9.956 1.00 91.25 73 PHE A O 1
ATOM 569 N N . ARG A 1 74 ? -6.324 -0.945 9.013 1.00 90.56 74 ARG A N 1
ATOM 570 C CA . ARG A 1 74 ? -6.904 -2.119 9.689 1.00 90.56 74 ARG A CA 1
ATOM 571 C C . ARG A 1 74 ? -6.721 -2.058 11.203 1.00 90.56 74 ARG A C 1
ATOM 573 O O . ARG A 1 74 ? -7.638 -2.430 11.933 1.00 90.56 74 ARG A O 1
ATOM 580 N N . ALA A 1 75 ? -5.562 -1.599 11.671 1.00 93.62 75 ALA A N 1
ATOM 581 C CA . ALA A 1 75 ? -5.286 -1.433 13.093 1.00 93.62 75 ALA A CA 1
ATOM 582 C C . ALA A 1 75 ? -6.188 -0.360 13.721 1.00 93.62 75 ALA A C 1
ATOM 584 O O . ALA A 1 75 ? -6.812 -0.628 14.745 1.00 93.62 75 ALA A O 1
ATOM 585 N N . ALA A 1 76 ? -6.324 0.801 13.075 1.00 93.94 76 ALA A N 1
ATOM 586 C CA . ALA A 1 76 ? -7.199 1.883 13.519 1.00 93.94 76 ALA A CA 1
ATOM 587 C C . ALA A 1 76 ? -8.673 1.454 13.534 1.00 93.94 76 ALA A C 1
ATOM 589 O O . ALA A 1 76 ? -9.375 1.702 14.511 1.00 93.94 76 AL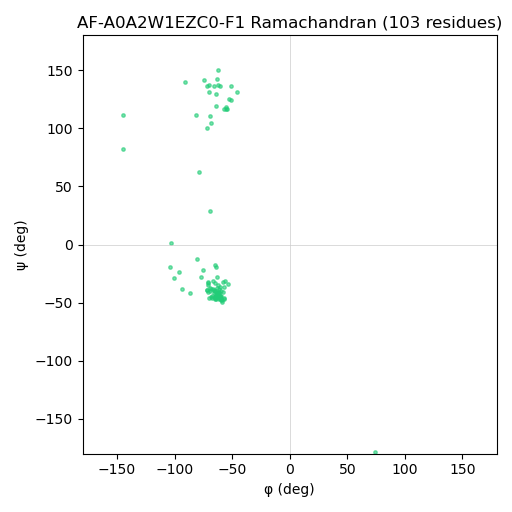A A O 1
ATOM 590 N N . LEU A 1 77 ? -9.126 0.741 12.497 1.00 97.38 77 LEU A N 1
ATOM 591 C CA . LEU A 1 77 ? -10.495 0.233 12.419 1.00 97.38 77 LEU A CA 1
ATOM 592 C C . LEU A 1 77 ? -10.777 -0.795 13.522 1.00 97.38 77 LEU A C 1
ATOM 594 O O . LEU A 1 77 ? -11.787 -0.696 14.216 1.00 97.38 77 LEU A O 1
ATOM 598 N N . ARG A 1 78 ? -9.867 -1.756 13.731 1.00 95.62 78 ARG A N 1
ATOM 599 C CA . ARG A 1 78 ? -9.988 -2.739 14.817 1.00 95.62 78 ARG A CA 1
ATOM 600 C C . ARG A 1 78 ? -10.020 -2.048 16.177 1.00 95.62 78 ARG A C 1
ATOM 602 O O . ARG A 1 78 ? -10.885 -2.371 16.984 1.00 95.62 78 ARG A O 1
ATOM 609 N N . LEU A 1 79 ? -9.099 -1.117 16.421 1.00 97.00 79 LEU A N 1
ATOM 610 C CA . LEU A 1 79 ? -9.041 -0.367 17.670 1.00 97.00 79 LEU A CA 1
ATOM 611 C C . LEU A 1 79 ? -10.346 0.401 17.902 1.00 97.00 79 LEU A C 1
ATOM 613 O O . LEU A 1 79 ? -10.935 0.260 18.966 1.00 97.00 79 LEU A O 1
ATOM 617 N N . GLY A 1 80 ? -10.846 1.114 16.889 1.00 96.44 80 GLY A N 1
ATOM 618 C CA . GLY A 1 80 ? -12.111 1.844 16.967 1.00 96.44 80 GLY A CA 1
ATOM 619 C C . GLY A 1 80 ? -13.295 0.942 17.324 1.00 96.44 80 GLY A C 1
ATOM 620 O O . GLY A 1 80 ? -14.052 1.259 18.238 1.00 96.44 80 GLY A O 1
ATOM 621 N N . VAL A 1 81 ? -13.423 -0.221 16.676 1.00 98.00 81 VAL A N 1
ATOM 622 C CA . VAL A 1 81 ? -14.487 -1.194 16.989 1.00 98.00 81 VAL A CA 1
ATOM 623 C C . VAL A 1 81 ? -14.364 -1.718 18.424 1.00 98.00 81 VAL A C 1
ATOM 625 O O . VAL A 1 81 ? -15.365 -1.798 19.139 1.00 98.00 81 VAL A O 1
ATOM 628 N N . VAL A 1 82 ? -13.149 -2.038 18.875 1.00 98.00 82 VAL A N 1
ATOM 629 C CA . VAL A 1 82 ? -12.897 -2.497 20.251 1.00 98.00 82 VAL A CA 1
ATOM 630 C C . VAL A 1 82 ? -13.262 -1.413 21.267 1.00 98.00 82 VAL A C 1
ATOM 632 O O . VAL A 1 82 ? -13.947 -1.698 22.246 1.00 98.00 82 VAL A O 1
ATOM 635 N N . THR A 1 83 ? -12.865 -0.161 21.032 1.00 96.88 83 THR A N 1
ATOM 636 C CA . THR A 1 83 ? -13.172 0.947 21.944 1.00 96.88 83 THR A CA 1
ATOM 637 C C . THR A 1 83 ? -14.673 1.223 22.007 1.00 96.88 83 THR A C 1
ATOM 639 O O . THR A 1 83 ? -15.223 1.347 23.099 1.00 96.88 83 THR A O 1
ATOM 642 N N . LEU A 1 84 ? -15.363 1.259 20.862 1.00 95.56 84 LEU A N 1
ATOM 643 C CA . LEU A 1 84 ? -16.809 1.504 20.815 1.00 95.56 84 LEU A CA 1
ATOM 644 C C . LEU A 1 84 ? -17.606 0.395 21.513 1.00 95.56 84 LEU A C 1
ATOM 646 O O . LEU A 1 84 ? -18.518 0.680 22.288 1.00 95.56 84 LEU A O 1
ATOM 650 N N . THR A 1 85 ? -17.253 -0.869 21.273 1.00 97.00 85 THR A N 1
ATOM 651 C CA . THR A 1 85 ? -17.922 -2.010 21.920 1.00 97.00 85 THR A CA 1
ATOM 652 C C . THR A 1 85 ? -17.622 -2.082 23.413 1.00 97.00 85 THR A C 1
ATOM 654 O O . THR A 1 85 ? -18.531 -2.366 24.189 1.00 97.00 85 THR A O 1
ATOM 657 N N . GLY A 1 86 ? -16.398 -1.754 23.837 1.00 96.06 86 GLY A N 1
ATOM 658 C CA . GLY A 1 86 ? -16.039 -1.640 25.251 1.00 96.06 86 GLY A CA 1
ATOM 659 C C . GLY A 1 86 ? -16.860 -0.572 25.977 1.00 96.06 86 GLY A C 1
ATOM 660 O O . GLY A 1 86 ? -17.423 -0.848 27.035 1.00 96.06 86 GLY A O 1
ATOM 661 N N . LEU A 1 87 ? -17.006 0.615 25.375 1.00 95.12 87 LEU A N 1
ATOM 662 C CA . LEU A 1 87 ? -17.851 1.684 25.920 1.00 95.12 87 LEU A CA 1
ATOM 663 C C . LEU A 1 87 ? -19.324 1.255 26.001 1.00 95.12 87 LEU A C 1
ATOM 665 O O . LEU A 1 87 ? -19.973 1.468 27.022 1.00 95.12 87 LEU A O 1
ATOM 669 N N . LYS A 1 88 ? -19.840 0.566 24.977 1.00 92.69 88 LYS A N 1
ATOM 670 C CA . LYS A 1 88 ? -21.212 0.034 24.988 1.00 92.69 88 LYS A CA 1
ATOM 671 C C . LYS A 1 88 ? -21.430 -1.051 26.039 1.00 92.69 88 LYS A C 1
ATOM 673 O O . LYS A 1 88 ? -22.450 -1.050 26.723 1.00 92.69 88 LYS A O 1
ATOM 678 N N . ALA A 1 89 ? -20.475 -1.962 26.197 1.00 93.31 89 ALA A N 1
ATOM 679 C CA . ALA A 1 89 ? -20.523 -2.976 27.243 1.00 93.31 89 ALA A CA 1
ATOM 680 C C . ALA A 1 89 ? -20.519 -2.331 28.638 1.00 93.31 89 ALA A C 1
ATOM 682 O O . ALA A 1 89 ? -21.255 -2.775 29.517 1.00 93.31 89 ALA A O 1
ATOM 683 N N . TRP A 1 90 ? -19.753 -1.253 28.826 1.00 91.56 90 TRP A N 1
ATOM 684 C CA . TRP A 1 90 ? -19.724 -0.504 30.081 1.00 91.56 90 TRP A CA 1
ATOM 685 C C . TRP A 1 90 ? -21.074 0.146 30.418 1.00 91.56 90 TRP A C 1
ATOM 687 O O . TRP A 1 90 ? -21.548 -0.000 31.545 1.00 91.56 90 TRP A O 1
ATOM 697 N N . GLU A 1 91 ? -21.740 0.775 29.442 1.00 87.19 91 GLU A N 1
ATOM 698 C CA . GLU A 1 91 ? -23.103 1.317 29.607 1.00 87.19 91 GLU A CA 1
ATOM 699 C C . GLU A 1 91 ? -24.105 0.225 30.034 1.00 87.19 91 GLU A C 1
ATOM 701 O O . GLU A 1 91 ? -24.941 0.432 30.921 1.00 87.19 91 GLU A O 1
ATOM 706 N N . LEU A 1 92 ? -24.000 -0.972 29.447 1.00 87.69 92 LEU A N 1
ATOM 707 C CA . LEU A 1 92 ? -24.851 -2.117 29.789 1.00 87.69 92 LEU A CA 1
ATOM 708 C C . LEU A 1 92 ? -24.581 -2.657 31.200 1.00 87.69 92 LEU A C 1
ATOM 710 O O . LEU A 1 92 ? -25.514 -3.036 31.909 1.00 87.69 92 LEU A O 1
ATOM 714 N N . ILE A 1 93 ? -23.319 -2.683 31.629 1.00 87.56 93 ILE A N 1
ATOM 715 C CA . ILE A 1 93 ? -22.948 -3.093 32.989 1.00 87.56 93 ILE A CA 1
ATOM 716 C C . ILE A 1 93 ? -23.465 -2.071 33.999 1.00 87.56 93 ILE A C 1
ATOM 718 O O . ILE A 1 93 ? -24.085 -2.462 34.986 1.00 87.56 93 ILE A O 1
ATOM 722 N N . GLN A 1 94 ? -23.270 -0.774 33.742 1.00 85.62 94 GLN A N 1
ATOM 723 C CA . GLN A 1 94 ? -23.778 0.286 34.609 1.00 85.62 94 GLN A CA 1
ATOM 724 C C . GLN A 1 94 ? -25.295 0.209 34.738 1.00 85.62 94 GLN A C 1
ATOM 726 O O . GLN A 1 94 ? -25.797 0.151 35.855 1.00 85.62 94 GLN A O 1
ATOM 731 N N . THR A 1 95 ? -26.030 0.106 33.631 1.00 81.00 95 THR A N 1
ATOM 732 C CA . THR A 1 95 ? -27.490 -0.053 33.694 1.00 81.00 95 THR A CA 1
ATOM 733 C C . THR A 1 95 ? -27.885 -1.315 34.460 1.00 81.00 95 THR A C 1
ATOM 735 O O . THR A 1 95 ? -28.694 -1.220 35.375 1.00 81.00 95 THR A O 1
ATOM 738 N N . LYS A 1 96 ? -27.283 -2.481 34.205 1.00 75.50 96 LYS A N 1
ATOM 739 C CA . LYS A 1 96 ? -27.605 -3.723 34.938 1.00 75.50 96 LYS A CA 1
ATOM 740 C C . LYS A 1 96 ? -27.254 -3.686 36.429 1.00 75.50 96 LYS A C 1
ATOM 742 O O . LYS A 1 96 ? -27.962 -4.321 37.205 1.00 75.50 96 LYS A O 1
ATOM 747 N N . LEU A 1 97 ? -26.186 -2.994 36.829 1.00 72.69 97 LEU A N 1
ATOM 748 C CA . LEU A 1 97 ? -25.715 -2.947 38.217 1.00 72.69 97 LEU A CA 1
ATOM 749 C C . LEU A 1 97 ? -26.412 -1.839 39.025 1.00 72.69 97 LEU A C 1
ATOM 751 O O . LEU A 1 97 ? -26.838 -2.088 40.148 1.00 72.69 97 LEU A O 1
ATOM 755 N N . LEU A 1 98 ? -26.603 -0.650 38.436 1.00 61.72 98 LEU A N 1
ATOM 756 C CA . LEU A 1 98 ? -27.331 0.472 39.049 1.00 61.72 98 LEU A CA 1
ATOM 757 C C . LEU A 1 98 ? -28.840 0.207 39.124 1.00 61.72 98 LEU A C 1
ATOM 759 O O . LEU A 1 98 ? -29.454 0.570 40.120 1.00 61.72 98 LEU A O 1
ATOM 763 N N . SER A 1 99 ? -29.427 -0.518 38.161 1.00 58.72 99 SER A N 1
ATO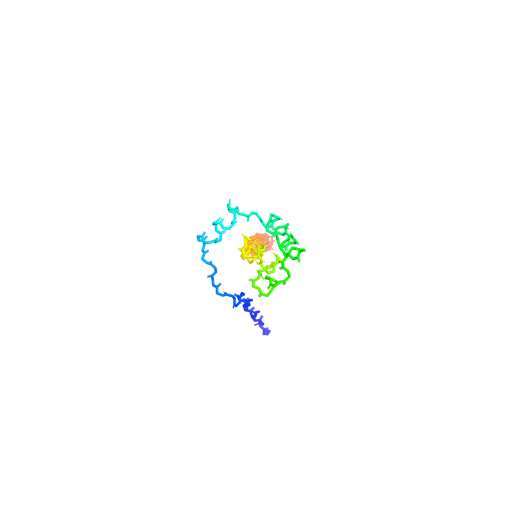M 764 C CA . SER A 1 99 ? -30.815 -1.014 38.286 1.00 58.72 99 SER A CA 1
ATOM 765 C C . SER A 1 99 ? -30.982 -2.028 39.421 1.00 58.72 99 SER A C 1
ATOM 767 O O . SER A 1 99 ? -32.103 -2.334 39.818 1.00 58.72 99 SER A O 1
ATOM 769 N N . ARG A 1 100 ? -29.875 -2.603 39.907 1.00 58.62 100 ARG A N 1
ATOM 770 C CA . ARG A 1 100 ? -29.848 -3.614 40.967 1.00 58.62 100 ARG A CA 1
ATOM 771 C C . ARG A 1 100 ? -29.416 -3.051 42.318 1.00 58.62 100 ARG A C 1
ATOM 773 O O . ARG A 1 100 ? -29.354 -3.830 43.263 1.00 58.62 100 ARG A O 1
ATOM 780 N N . ALA A 1 101 ? -29.135 -1.749 42.429 1.00 54.66 101 ALA A N 1
ATOM 781 C CA . ALA A 1 101 ? -28.905 -1.105 43.717 1.00 54.66 101 ALA A CA 1
ATOM 782 C C . ALA A 1 101 ? -30.240 -1.066 44.490 1.00 54.66 101 ALA A C 1
ATOM 784 O O . ALA A 1 101 ? -31.165 -0.370 44.065 1.00 54.66 101 ALA A O 1
ATOM 785 N N . PRO A 1 102 ? -30.393 -1.837 45.584 1.00 49.94 102 PRO A N 1
ATOM 786 C CA . PRO A 1 102 ? -31.634 -1.870 46.337 1.00 49.94 102 PRO A CA 1
ATOM 787 C C . PRO A 1 102 ? -31.834 -0.542 47.068 1.00 49.94 102 PRO A C 1
ATOM 789 O O . PRO A 1 102 ? -30.910 0.011 47.669 1.00 49.94 102 PRO A O 1
ATOM 792 N N . ALA A 1 103 ? -33.070 -0.050 47.018 1.00 50.38 103 ALA A N 1
ATOM 793 C CA . ALA A 1 103 ? -33.543 1.038 47.850 1.00 50.38 103 ALA A CA 1
ATOM 794 C C . ALA A 1 103 ? -33.213 0.749 49.321 1.00 50.38 103 ALA A C 1
ATOM 796 O O . ALA A 1 103 ? -33.585 -0.287 49.869 1.00 50.38 103 ALA A O 1
ATOM 797 N N . LYS A 1 104 ? -32.508 1.695 49.938 1.00 48.22 104 LYS A N 1
ATOM 798 C CA . LYS A 1 104 ? -32.245 1.761 51.372 1.00 48.22 104 LYS A CA 1
ATOM 799 C C . LYS A 1 104 ? -33.575 1.718 52.139 1.00 48.22 104 LYS A C 1
ATOM 801 O O . LYS A 1 104 ? -34.375 2.645 52.007 1.00 48.22 104 LYS A O 1
ATOM 806 N N . LYS A 1 105 ? -33.784 0.672 52.937 1.00 37.31 105 LYS A N 1
ATOM 807 C CA . LYS A 1 105 ? -34.666 0.646 54.108 1.00 37.31 105 LYS A CA 1
ATOM 808 C C . LYS A 1 105 ? -33.982 -0.152 55.202 1.00 37.31 105 LYS A C 1
ATOM 810 O O . LYS A 1 105 ? -33.455 -1.235 54.869 1.00 37.31 105 LYS A O 1
#

pLDDT: mean 76.69, std 14.27, range [37.31, 98.0]

Secondary structure (DSSP, 8-state):
----PPPPPPPP-S-PPPHHHHHHHHHHS-HHHHHHHHHHHHHH-GGGGGTSPPHHHHHHHHH-SHHHHHHHHHHHHHHHHHHHHHHHHHHHHHHHHHTT-PPP-

Nearest PDB structures (foldseek):
  4yqd-assembly1_A-2  TM=3.695E-01  e=8.032E+00  Haemophilus influenzae Rd KW20
  4yq7-assembly1_A  TM=3.684E-01  e=9.755E+00  Haemophilus influenzae Rd KW20

Foldseek 3Di:
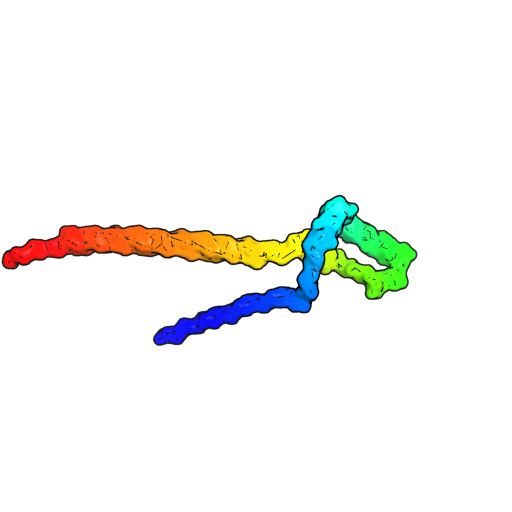DDPPDDDDPDDPPDDPDDPVVLVCCLPVAPLVNLVVVVVVCCVPPVVCVVVDDDSVVSNCSNVDPVVVVVVVVVVVVVVVVVVVVVVVVVVVVCCVVVVVPDDDD

Mean predicted aligned error: 14.38 Å

Organism: NCBI:txid45151

Solvent-accessible surface area (backbone atoms only — not comparable to full-atom values): 6458 Å² total; per-residue (Å²): 134,85,81,80,77,76,78,80,78,79,72,77,92,62,79,84,73,54,69,65,58,32,50,47,41,54,74,75,50,45,63,68,56,48,41,52,50,52,53,52,41,51,75,76,40,65,82,50,61,86,76,55,79,55,55,72,58,49,37,47,55,52,67,46,83,53,67,59,56,56,50,49,52,53,50,51,52,51,50,50,53,51,52,53,51,51,54,52,51,49,55,52,49,48,52,61,51,61,75,60,61,74,80,90,125

Radius of gyration: 26.82 Å; Cα contacts (8 Å, |Δi|>4): 27; chains: 1; bounding box: 61×25×80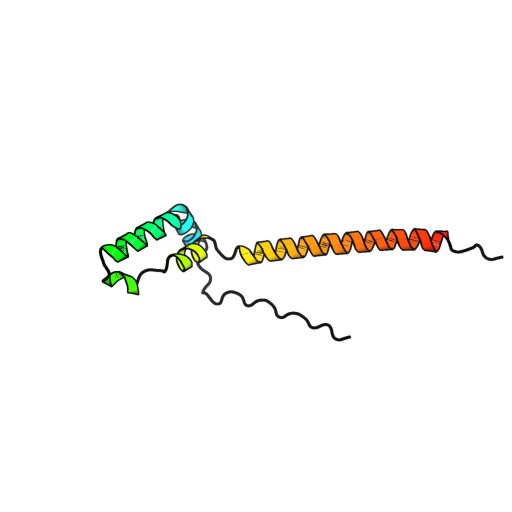 Å

Sequence (105 aa):
MSSASAPPPASPSGKPIDPILRNALRYTISAKEYQLLHQYLLSRAPVVKKRSIHPKRYDAIAKGPDDYNVAAFRAALRLGVVTLTGLKAWELIQTKLLSRAPAKK